Protein AF-A0A8I5KVY1-F1 (afdb_monomer)

Solvent-accessible surface area (backbone atoms only — not comparable to full-atom values): 7370 Å² total; per-residue (Å²): 136,81,80,84,80,53,63,45,46,33,37,39,44,43,35,32,66,76,46,80,79,63,72,80,50,92,68,88,57,75,89,48,48,49,73,56,66,46,78,41,78,40,88,98,36,98,86,45,67,45,79,39,65,44,75,48,76,45,56,79,87,55,63,64,57,58,55,51,42,52,48,45,19,61,78,29,14,92,83,29,79,91,53,67,23,50,70,50,80,53,68,41,82,74,49,75,42,80,50,93,65,97,56,83,88,44,52,34,38,37,30,39,27,48,34,74,82,78,80,128

pLDDT: mean 84.58, std 14.76, range [34.97, 97.81]

Nearest PDB structures (foldseek):
  4dx8-assembly2_H  TM=9.623E-01  e=1.644E-12  Homo sapiens
  3o52-assembly2_D  TM=7.251E-01  e=3.767E+00  Escherichia coli K-12
  3o61-assembly1_B  TM=4.789E-01  e=1.813E+00  Escherichia coli K-12
  8srd-assembly1_A  TM=3.787E-01  e=2.459E+00  Salpingoeca rosetta
  8srb-assembly1_A  TM=4.313E-01  e=4.523E+00  Salpingoeca rosetta

Radius of gyration: 16.59 Å; Cα contacts (8 Å, |Δi|>4): 197; chains: 1; bounding box: 45×36×44 Å

Secondary structure (DSSP, 8-state):
------EEEEEEEEEEES-GGGGG-SS--GGGEEE--EEEEETTEEEEEEEE-EEEEEETTS-HHHHHHHHHHHHHGGGSGGG-----S--EEEEEEEPPSSSTT-EEEEEEEE------

Structure (mmCIF, N/CA/C/O backbone):
data_AF-A0A8I5KVY1-F1
#
_entry.id   AF-A0A8I5KVY1-F1
#
loop_
_atom_site.group_PDB
_atom_site.id
_atom_site.type_symbol
_atom_site.label_atom_id
_atom_site.label_alt_id
_atom_site.label_comp_id
_atom_site.label_asym_id
_atom_site.label_entity_id
_atom_site.label_seq_id
_atom_site.pdbx_PDB_ins_code
_atom_site.Cartn_x
_atom_site.Cartn_y
_atom_site.Cartn_z
_atom_site.occupancy
_atom_site.B_iso_or_equiv
_atom_site.auth_seq_id
_atom_site.auth_comp_id
_atom_site.auth_asym_id
_atom_site.auth_atom_id
_atom_site.pdbx_PDB_model_num
ATOM 1 N N . MET A 1 1 ? -28.275 19.333 2.957 1.00 34.97 1 MET A N 1
ATOM 2 C CA . MET A 1 1 ? -27.411 18.844 4.054 1.00 34.97 1 MET A CA 1
ATOM 3 C C . MET A 1 1 ? -26.988 17.431 3.685 1.00 34.97 1 MET A C 1
ATOM 5 O O . MET A 1 1 ? -27.860 16.587 3.553 1.00 34.97 1 MET A O 1
ATOM 9 N N . GLY A 1 2 ? -25.714 17.215 3.343 1.00 40.91 2 GLY A N 1
ATOM 10 C CA . GLY A 1 2 ? -25.229 15.922 2.842 1.00 40.91 2 GLY A CA 1
ATOM 11 C C . GLY A 1 2 ? -24.978 14.945 3.988 1.00 40.91 2 GLY A C 1
ATOM 12 O O . GLY A 1 2 ? -24.336 15.324 4.964 1.00 40.91 2 GLY A O 1
ATOM 13 N N . ASN A 1 3 ? -25.496 13.720 3.879 1.00 39.62 3 ASN A N 1
ATOM 14 C CA . ASN A 1 3 ? -25.281 12.669 4.873 1.00 39.62 3 ASN A CA 1
ATOM 15 C C . ASN A 1 3 ? -23.778 12.343 4.994 1.00 39.62 3 ASN A C 1
ATOM 17 O O . ASN A 1 3 ? -23.178 11.934 3.999 1.00 39.62 3 ASN A O 1
ATOM 21 N N . PRO A 1 4 ? -23.167 12.456 6.187 1.00 47.91 4 PRO A N 1
ATOM 22 C CA . PRO A 1 4 ? -21.764 12.101 6.419 1.00 47.91 4 PRO A CA 1
ATOM 23 C C . PRO A 1 4 ? -21.510 10.578 6.511 1.00 47.91 4 PRO A C 1
ATOM 25 O O . PRO A 1 4 ? -20.457 10.163 6.984 1.00 47.91 4 PRO A O 1
ATOM 28 N N . GLU A 1 5 ? -22.455 9.731 6.088 1.00 49.69 5 GLU A N 1
ATOM 29 C CA . GLU A 1 5 ? -22.499 8.314 6.489 1.00 49.69 5 GLU A CA 1
ATOM 30 C C . GLU A 1 5 ? -21.691 7.330 5.627 1.00 49.69 5 GLU A C 1
ATOM 32 O O . GLU A 1 5 ? -21.497 6.197 6.050 1.00 49.69 5 GLU A O 1
ATOM 37 N N . ASN A 1 6 ? -21.131 7.737 4.484 1.00 55.81 6 ASN A N 1
ATOM 38 C CA . ASN A 1 6 ? -20.339 6.838 3.627 1.00 55.81 6 ASN A CA 1
ATOM 39 C C . ASN A 1 6 ? -18.851 7.202 3.629 1.00 55.81 6 ASN A C 1
ATOM 41 O O . ASN A 1 6 ? -18.266 7.477 2.579 1.00 55.81 6 ASN A O 1
ATOM 45 N N . ILE A 1 7 ? -18.247 7.259 4.818 1.00 60.50 7 ILE A N 1
ATOM 46 C CA . ILE A 1 7 ? -16.788 7.317 4.947 1.00 60.50 7 ILE A CA 1
ATOM 47 C C . ILE A 1 7 ? -16.280 5.880 5.076 1.00 60.50 7 ILE A C 1
ATOM 49 O O . ILE A 1 7 ? -16.363 5.289 6.151 1.00 60.50 7 ILE A O 1
ATOM 53 N N . GLU A 1 8 ? -15.788 5.313 3.973 1.00 74.50 8 GLU A N 1
ATOM 54 C CA . GLU A 1 8 ? -15.154 3.989 3.974 1.00 74.50 8 GLU A CA 1
ATOM 55 C C . GLU A 1 8 ? -13.676 4.108 4.379 1.00 74.50 8 GLU A C 1
ATOM 57 O O . GLU A 1 8 ? -12.946 4.970 3.871 1.00 74.50 8 GLU A O 1
ATOM 62 N N . ASP A 1 9 ? -13.229 3.224 5.277 1.00 86.88 9 ASP A N 1
ATOM 63 C CA . ASP A 1 9 ? -11.816 3.101 5.633 1.00 86.88 9 ASP A CA 1
ATOM 64 C C . ASP A 1 9 ? -11.059 2.466 4.457 1.00 86.88 9 ASP A C 1
ATOM 66 O O . ASP A 1 9 ? -11.369 1.349 4.025 1.00 86.88 9 ASP A O 1
ATOM 70 N N . ALA A 1 10 ? -10.067 3.182 3.925 1.00 92.00 10 ALA A N 1
ATOM 71 C CA . ALA A 1 10 ? -9.282 2.743 2.782 1.00 92.00 10 ALA A CA 1
ATOM 72 C C . ALA A 1 10 ? -7.817 2.534 3.169 1.00 92.00 10 ALA A C 1
ATOM 74 O O . ALA A 1 10 ? -7.079 3.480 3.453 1.00 92.00 10 ALA A O 1
ATOM 75 N N . TYR A 1 11 ? -7.378 1.280 3.103 1.00 96.00 11 TYR A N 1
ATOM 76 C CA . TYR A 1 11 ? -5.975 0.904 3.212 1.00 96.00 11 TYR A CA 1
ATOM 77 C C . TYR A 1 11 ? -5.328 0.888 1.831 1.00 96.00 11 TYR A C 1
ATOM 79 O O . TYR A 1 11 ? -5.898 0.373 0.868 1.00 96.00 11 TYR A O 1
ATOM 87 N N . VAL A 1 12 ? -4.113 1.423 1.729 1.00 97.31 12 VAL A N 1
ATOM 88 C CA . VAL A 1 12 ? -3.404 1.570 0.456 1.00 97.31 12 VAL A CA 1
ATOM 89 C C . VAL A 1 12 ? -2.059 0.850 0.501 1.00 97.31 12 VAL A C 1
ATOM 91 O O . VAL A 1 12 ? -1.163 1.185 1.277 1.00 97.31 12 VAL A O 1
ATOM 94 N N . ALA A 1 13 ? -1.906 -0.135 -0.382 1.00 97.81 13 ALA A N 1
ATOM 95 C CA . ALA A 1 13 ? -0.667 -0.852 -0.640 1.00 97.81 13 ALA A CA 1
ATOM 96 C C . ALA A 1 13 ? 0.030 -0.273 -1.880 1.00 97.81 13 ALA A C 1
ATOM 98 O O . ALA A 1 13 ? -0.334 -0.575 -3.020 1.00 97.81 13 ALA A O 1
ATOM 99 N N . VAL A 1 14 ? 1.061 0.547 -1.664 1.00 96.62 14 VAL A N 1
ATOM 100 C CA . VAL A 1 14 ? 1.933 1.032 -2.745 1.00 96.62 14 VAL A CA 1
ATOM 101 C C . VAL A 1 14 ? 2.998 -0.026 -3.017 1.00 96.62 14 VAL A C 1
ATOM 103 O O . VAL A 1 14 ? 3.847 -0.275 -2.160 1.00 96.62 14 VAL A O 1
ATOM 106 N N . ILE A 1 15 ? 2.942 -0.661 -4.191 1.00 95.44 15 ILE A N 1
ATOM 1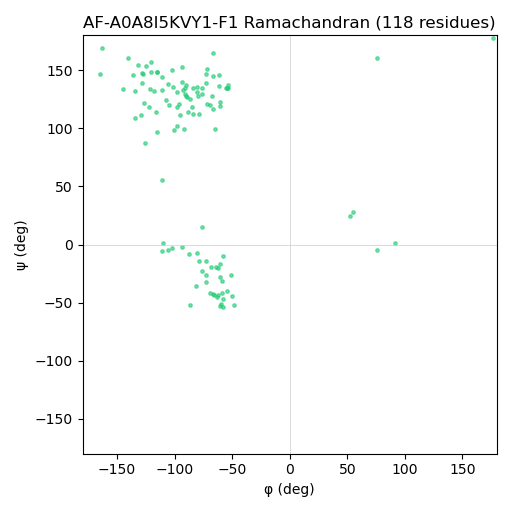07 C CA . ILE A 1 15 ? 3.792 -1.810 -4.542 1.00 95.44 15 ILE A CA 1
ATOM 108 C C . ILE A 1 15 ? 4.612 -1.492 -5.789 1.00 95.44 15 ILE A C 1
ATOM 110 O O . ILE A 1 15 ? 4.069 -1.025 -6.794 1.00 95.44 15 ILE A O 1
ATOM 114 N N . ARG A 1 16 ? 5.912 -1.802 -5.754 1.00 91.88 16 ARG A N 1
ATOM 115 C CA . ARG A 1 16 ? 6.798 -1.717 -6.925 1.00 91.88 16 ARG A CA 1
ATOM 116 C C . ARG A 1 16 ? 7.574 -3.017 -7.150 1.00 91.88 16 ARG A C 1
ATOM 118 O O . ARG A 1 16 ? 7.918 -3.690 -6.177 1.00 91.88 16 ARG A O 1
ATOM 125 N N . PRO A 1 17 ? 7.888 -3.383 -8.402 1.00 91.38 17 PRO A N 1
ATOM 126 C CA . PRO A 1 17 ? 8.880 -4.414 -8.674 1.00 91.38 17 PRO A CA 1
ATOM 127 C C . PRO A 1 17 ? 10.290 -3.884 -8.380 1.00 91.38 17 PRO A C 1
ATOM 129 O O . PRO A 1 17 ? 10.584 -2.717 -8.636 1.00 91.38 17 PRO A O 1
ATOM 132 N N . LYS A 1 18 ? 11.185 -4.755 -7.908 1.00 88.12 18 LYS A N 1
ATOM 133 C CA . LYS A 1 18 ? 12.619 -4.450 -7.762 1.00 88.12 18 LYS A CA 1
ATOM 134 C C . LYS A 1 18 ? 13.341 -4.394 -9.105 1.00 88.12 18 LYS A C 1
ATOM 136 O O . LYS A 1 18 ? 14.301 -3.653 -9.259 1.00 88.12 18 LYS A O 1
ATOM 141 N N . ASN A 1 19 ? 12.893 -5.202 -10.067 1.00 80.12 19 ASN A N 1
ATOM 142 C CA . ASN A 1 19 ? 13.454 -5.269 -11.413 1.00 80.12 19 ASN A CA 1
ATOM 143 C C . ASN A 1 19 ? 12.332 -5.534 -12.429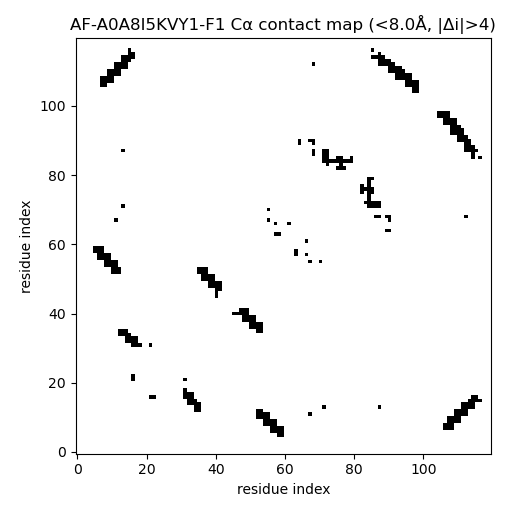 1.00 80.12 19 ASN A C 1
ATOM 145 O O . ASN A 1 19 ? 11.502 -6.424 -12.223 1.00 80.12 19 ASN A O 1
ATOM 149 N N . THR A 1 20 ? 12.325 -4.787 -13.534 1.00 72.31 20 THR A N 1
ATOM 150 C CA . THR A 1 20 ? 11.367 -4.926 -14.641 1.00 72.31 20 THR A CA 1
ATOM 151 C C . THR A 1 20 ? 11.382 -6.319 -15.273 1.00 72.31 20 THR A C 1
ATOM 153 O O . THR A 1 20 ? 10.323 -6.809 -15.655 1.00 72.31 20 THR A O 1
A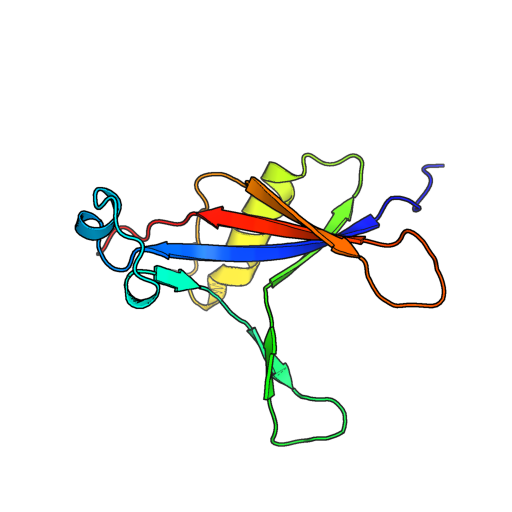TOM 156 N N . ALA A 1 21 ? 12.530 -7.003 -15.298 1.00 65.38 21 ALA A N 1
ATOM 157 C CA . ALA A 1 21 ? 12.668 -8.354 -15.847 1.00 65.38 21 ALA A CA 1
ATOM 158 C C . ALA A 1 21 ? 11.795 -9.396 -15.123 1.00 65.38 21 ALA A C 1
ATOM 160 O O . ALA A 1 21 ? 11.356 -10.372 -15.726 1.00 65.38 21 ALA A O 1
ATOM 161 N N . SER A 1 22 ? 11.495 -9.177 -13.837 1.00 69.38 22 SER A N 1
ATOM 162 C CA . SER A 1 22 ? 10.679 -10.106 -13.042 1.00 69.38 22 SER A CA 1
ATOM 163 C C . SER A 1 22 ? 9.188 -10.099 -13.405 1.00 69.38 22 SER A C 1
ATOM 165 O O . SER A 1 22 ? 8.476 -11.025 -13.029 1.00 69.38 22 SER A O 1
ATOM 167 N N . LEU A 1 23 ? 8.718 -9.094 -14.154 1.00 77.56 23 LEU A N 1
ATOM 168 C CA . LEU A 1 23 ? 7.296 -8.910 -14.466 1.00 77.56 23 LEU A CA 1
ATOM 169 C C . LEU A 1 23 ? 6.762 -9.866 -15.541 1.00 77.56 23 LEU A C 1
ATOM 171 O O . LEU A 1 23 ? 5.560 -10.101 -15.583 1.00 77.56 23 LEU A O 1
ATOM 175 N N . ASN A 1 24 ? 7.635 -10.413 -16.393 1.00 83.31 24 ASN A N 1
ATOM 176 C CA . ASN A 1 24 ? 7.238 -11.287 -17.507 1.00 83.31 24 ASN A CA 1
ATOM 177 C C . ASN A 1 24 ? 7.276 -12.783 -17.145 1.00 83.31 24 ASN A C 1
ATOM 179 O O . ASN A 1 24 ? 6.942 -13.635 -17.968 1.00 83.31 24 ASN A O 1
ATOM 183 N N . SER A 1 25 ? 7.701 -13.113 -15.923 1.00 84.19 25 SER A N 1
ATOM 184 C CA . SER A 1 25 ? 7.694 -14.480 -15.403 1.00 84.19 25 SER A CA 1
ATOM 185 C C . SER A 1 25 ? 6.268 -14.926 -15.085 1.00 84.19 25 SER A C 1
ATOM 187 O O . SER A 1 25 ? 5.501 -14.179 -14.482 1.00 84.19 25 SER A O 1
ATOM 189 N N . ARG A 1 26 ? 5.930 -16.178 -15.419 1.00 88.75 26 ARG A N 1
ATOM 190 C CA . ARG A 1 26 ? 4.681 -16.808 -14.953 1.00 88.75 26 ARG A CA 1
ATOM 191 C C . ARG A 1 26 ? 4.735 -17.180 -13.469 1.00 88.75 26 ARG A C 1
ATOM 193 O O . ARG A 1 26 ? 3.698 -17.243 -12.820 1.00 88.75 26 ARG A O 1
ATOM 200 N N . GLU A 1 27 ? 5.929 -17.418 -12.928 1.00 92.19 27 GLU A N 1
ATOM 201 C CA . GLU A 1 27 ? 6.117 -17.680 -11.501 1.00 92.19 27 GLU A CA 1
ATOM 202 C C . GLU A 1 27 ? 6.105 -16.384 -10.693 1.00 92.19 27 GLU A C 1
ATOM 204 O O . GLU A 1 27 ? 6.909 -15.478 -10.942 1.00 92.19 27 GLU A O 1
ATOM 209 N N . TYR A 1 28 ? 5.263 -16.346 -9.661 1.00 91.12 28 TYR A N 1
ATOM 210 C CA . TYR A 1 28 ? 5.288 -15.299 -8.649 1.00 91.12 28 TYR A CA 1
ATOM 211 C C . TYR A 1 28 ? 6.452 -15.501 -7.672 1.00 91.12 28 TYR A C 1
ATOM 213 O O . TYR A 1 28 ? 6.672 -16.590 -7.144 1.00 91.12 28 TYR A O 1
ATOM 221 N N . ARG A 1 29 ? 7.176 -14.417 -7.376 1.00 91.69 29 ARG A N 1
ATOM 222 C CA . ARG A 1 29 ? 8.243 -14.397 -6.368 1.00 91.69 29 ARG A CA 1
ATOM 223 C C . ARG A 1 29 ? 8.093 -13.163 -5.490 1.00 91.69 29 ARG A C 1
ATOM 225 O O . ARG A 1 29 ? 8.401 -12.059 -5.929 1.00 91.69 29 ARG A O 1
ATOM 232 N N . ALA A 1 30 ? 7.694 -13.347 -4.231 1.00 93.44 30 ALA A N 1
ATOM 233 C CA . ALA A 1 30 ? 7.481 -12.243 -3.287 1.00 93.44 30 ALA A CA 1
ATOM 234 C C . ALA A 1 30 ? 8.708 -11.324 -3.152 1.00 93.44 30 ALA A C 1
ATOM 236 O O . ALA A 1 30 ? 8.582 -10.103 -3.168 1.00 93.44 30 ALA A O 1
ATOM 237 N N . LYS A 1 31 ? 9.916 -11.907 -3.128 1.00 92.25 31 LYS A N 1
ATOM 238 C CA . LYS A 1 31 ? 11.186 -11.166 -3.027 1.00 92.25 31 LYS A CA 1
ATOM 239 C C . LYS A 1 31 ? 11.451 -10.182 -4.174 1.00 92.25 31 LYS A C 1
ATOM 241 O O . LYS A 1 31 ? 12.328 -9.331 -4.020 1.00 92.25 31 LYS A O 1
ATOM 246 N N . SER A 1 32 ? 10.738 -10.313 -5.295 1.00 91.88 32 SER A N 1
ATOM 247 C CA . SER A 1 32 ? 10.840 -9.438 -6.467 1.00 91.88 32 SER A CA 1
ATOM 248 C C . SER A 1 32 ? 10.062 -8.132 -6.315 1.00 91.88 32 SER A C 1
ATOM 250 O O . SER A 1 32 ? 10.195 -7.260 -7.169 1.00 91.88 32 SER A O 1
ATOM 252 N N . TYR A 1 33 ? 9.271 -7.981 -5.252 1.00 93.25 33 TYR A N 1
ATOM 253 C CA . TYR A 1 33 ? 8.440 -6.808 -5.010 1.00 93.25 33 TYR A CA 1
ATOM 254 C C . TYR A 1 33 ? 8.807 -6.132 -3.692 1.00 93.25 33 TYR A C 1
ATOM 256 O O . TYR A 1 33 ? 9.378 -6.740 -2.785 1.00 93.25 33 TYR A O 1
ATOM 264 N N . GLU A 1 34 ? 8.469 -4.853 -3.603 1.00 93.75 34 GLU A N 1
ATOM 265 C CA . GLU A 1 34 ? 8.558 -4.043 -2.395 1.00 93.75 34 GLU A CA 1
ATOM 266 C C . GLU A 1 34 ? 7.216 -3.368 -2.141 1.00 93.75 34 GLU A C 1
ATO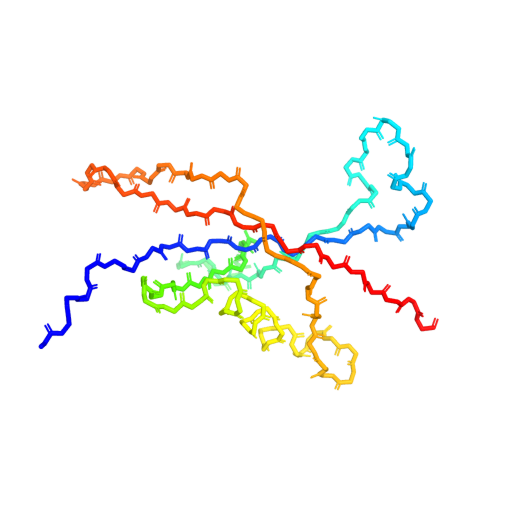M 268 O O . GLU A 1 34 ? 6.511 -3.011 -3.087 1.00 93.75 34 GLU A O 1
ATOM 273 N N . ILE A 1 35 ? 6.887 -3.185 -0.863 1.00 96.12 35 ILE A N 1
ATOM 274 C CA . ILE A 1 35 ? 5.671 -2.523 -0.395 1.00 96.12 35 ILE A CA 1
ATOM 275 C C . ILE A 1 35 ? 6.037 -1.433 0.614 1.00 96.12 35 ILE A C 1
ATOM 277 O O . ILE A 1 35 ? 6.917 -1.634 1.454 1.00 96.12 35 ILE A O 1
ATOM 281 N N . LEU A 1 36 ? 5.375 -0.280 0.523 1.00 95.19 36 LEU A N 1
ATOM 282 C CA . LEU A 1 36 ? 5.557 0.815 1.473 1.00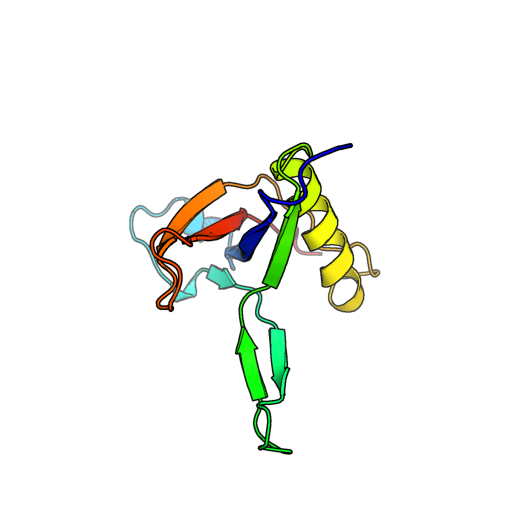 95.19 36 LEU A CA 1
ATOM 283 C C . LEU A 1 36 ? 4.750 0.576 2.760 1.00 95.19 36 LEU A C 1
ATOM 285 O O . LEU A 1 36 ? 3.580 0.205 2.697 1.00 95.19 36 LEU A O 1
ATOM 289 N N . LEU A 1 37 ? 5.374 0.823 3.915 1.00 95.69 37 LEU A N 1
ATOM 290 C CA . LEU A 1 37 ? 4.766 0.714 5.245 1.00 95.69 37 LEU A CA 1
ATOM 291 C C . LEU A 1 37 ? 5.167 1.917 6.109 1.00 95.69 37 LEU A C 1
ATOM 293 O O . LEU A 1 37 ? 6.303 2.387 6.021 1.00 95.69 37 LEU A O 1
ATOM 297 N N . HIS A 1 38 ? 4.268 2.367 6.984 1.00 91.06 38 HIS A N 1
ATOM 298 C CA . HIS A 1 38 ? 4.571 3.336 8.036 1.00 91.06 38 HIS A CA 1
ATOM 299 C C . HIS A 1 38 ? 4.925 2.641 9.345 1.00 91.06 38 HIS A C 1
ATOM 301 O O . HIS A 1 38 ? 4.274 1.679 9.745 1.00 91.06 38 HIS A O 1
ATOM 307 N N . GLU A 1 39 ? 5.929 3.167 10.044 1.00 91.25 39 GLU A N 1
ATOM 308 C CA . GLU A 1 39 ? 6.220 2.780 11.420 1.00 91.25 39 GLU A CA 1
ATOM 309 C C . GLU A 1 39 ? 5.556 3.751 12.393 1.00 91.25 39 GLU A C 1
ATOM 311 O O . GLU A 1 39 ? 5.966 4.905 12.518 1.00 91.25 39 GLU A O 1
ATOM 316 N N . VAL A 1 40 ? 4.548 3.268 13.115 1.00 89.75 40 VAL A N 1
ATOM 317 C CA . VAL A 1 40 ? 3.810 4.056 14.111 1.00 89.75 40 VAL A CA 1
ATOM 318 C C . VAL A 1 40 ? 4.117 3.548 15.524 1.00 89.75 40 VAL A C 1
ATOM 320 O O . VAL A 1 40 ? 4.330 2.344 15.706 1.00 89.75 40 VAL A O 1
ATOM 323 N N . PRO A 1 41 ? 4.198 4.430 16.538 1.00 91.06 41 PRO A N 1
ATOM 324 C CA . PRO A 1 41 ? 4.389 4.002 17.921 1.00 91.06 41 PRO A CA 1
ATOM 325 C C . PRO A 1 41 ? 3.221 3.120 18.383 1.00 91.06 41 PRO A C 1
ATOM 327 O O . PRO A 1 41 ? 2.077 3.316 17.973 1.00 91.06 41 PRO A O 1
ATOM 330 N N . ILE A 1 42 ? 3.513 2.138 19.236 1.00 90.88 42 ILE A N 1
ATOM 331 C CA . ILE A 1 42 ? 2.481 1.333 19.892 1.00 90.88 42 ILE A CA 1
ATOM 332 C C . ILE A 1 42 ? 2.056 2.062 21.165 1.00 90.88 42 ILE A C 1
ATOM 334 O O . ILE A 1 42 ? 2.892 2.384 22.013 1.00 90.88 42 ILE A O 1
ATOM 338 N N . GLU A 1 43 ? 0.758 2.323 21.293 1.00 87.44 43 GLU A N 1
ATOM 339 C CA . GLU A 1 43 ? 0.188 2.979 22.467 1.00 87.44 43 GLU A CA 1
ATOM 340 C C . GLU A 1 43 ? 0.563 2.221 23.751 1.00 87.44 43 GLU A C 1
ATOM 342 O O . GLU A 1 43 ? 0.576 0.990 23.796 1.00 87.44 43 GLU A O 1
ATOM 347 N N . GLY A 1 44 ? 0.986 2.961 24.777 1.00 87.81 44 GLY A N 1
ATOM 348 C CA . GLY A 1 44 ? 1.492 2.388 26.028 1.00 87.81 44 GLY A CA 1
ATOM 349 C C . GLY A 1 44 ? 2.911 1.795 25.970 1.00 87.81 44 GLY A C 1
ATOM 350 O O . GLY A 1 44 ? 3.445 1.429 27.014 1.00 87.81 44 GLY A O 1
ATOM 351 N N . GLN A 1 45 ? 3.579 1.730 24.808 1.00 87.94 45 GLN A N 1
ATOM 352 C CA . GLN A 1 45 ? 4.925 1.147 24.676 1.00 87.94 45 GLN A CA 1
ATOM 353 C C . GLN A 1 45 ? 5.922 2.113 24.016 1.00 87.94 45 GLN A C 1
ATOM 355 O O . GLN A 1 45 ? 6.185 2.046 22.817 1.00 87.94 45 GLN A O 1
ATOM 360 N N . LYS A 1 46 ? 6.573 2.961 24.830 1.00 78.69 46 LYS A N 1
ATOM 361 C CA . LYS A 1 46 ? 7.466 4.062 24.389 1.00 78.69 46 LYS A CA 1
ATOM 362 C C . LYS A 1 46 ? 8.577 3.685 23.390 1.00 78.69 46 LYS A C 1
ATOM 364 O O . LYS A 1 46 ? 9.041 4.556 22.664 1.00 78.69 46 LYS A O 1
ATOM 369 N N . LYS A 1 47 ? 9.037 2.428 23.363 1.00 88.06 47 LYS A N 1
ATOM 370 C CA . LYS A 1 47 ? 10.128 1.965 22.479 1.00 88.06 47 LYS A CA 1
ATOM 371 C C . LYS A 1 47 ? 9.683 1.016 21.364 1.00 88.06 47 LYS A C 1
ATOM 373 O O . LYS A 1 47 ? 10.516 0.646 20.542 1.00 88.06 47 LYS A O 1
ATOM 378 N N . LYS A 1 48 ? 8.415 0.593 21.325 1.00 91.94 48 LYS A N 1
ATOM 379 C CA . LYS A 1 48 ? 7.946 -0.346 20.298 1.00 91.94 48 LYS A CA 1
ATOM 380 C C . LYS A 1 48 ? 7.184 0.385 19.202 1.00 91.94 48 LYS A C 1
ATOM 382 O O . LYS A 1 48 ? 6.343 1.242 19.465 1.00 91.94 48 LYS A O 1
ATOM 387 N N . ARG A 1 49 ? 7.491 0.016 17.962 1.00 93.38 49 ARG A N 1
ATOM 388 C CA . ARG A 1 49 ? 6.839 0.500 16.744 1.00 93.38 49 ARG A CA 1
ATOM 389 C C . ARG A 1 49 ? 6.139 -0.676 16.073 1.00 93.38 49 ARG A C 1
ATOM 391 O O . ARG A 1 49 ? 6.628 -1.803 16.153 1.00 93.38 49 ARG A O 1
ATOM 398 N N . LYS A 1 50 ? 5.026 -0.416 15.394 1.00 94.12 50 LYS A N 1
ATOM 399 C CA . LYS A 1 50 ? 4.366 -1.375 14.501 1.00 94.12 50 LYS A CA 1
ATOM 400 C C . LYS A 1 50 ? 4.404 -0.856 13.069 1.00 94.12 50 LYS A C 1
ATOM 402 O O . LYS A 1 50 ? 4.361 0.353 12.852 1.00 94.12 50 LYS A O 1
ATOM 407 N N . LYS A 1 51 ? 4.471 -1.779 12.111 1.00 95.12 51 LYS A N 1
ATOM 408 C CA . LYS A 1 51 ? 4.376 -1.471 10.683 1.00 95.12 51 LYS A CA 1
ATOM 409 C C . LYS A 1 51 ? 2.922 -1.554 10.240 1.00 95.12 51 LYS A C 1
ATOM 411 O O . LYS A 1 51 ? 2.264 -2.551 10.524 1.00 95.12 51 LYS A O 1
ATOM 416 N N . VAL A 1 52 ? 2.440 -0.524 9.559 1.00 94.88 52 VAL A N 1
ATOM 417 C CA . VAL A 1 52 ? 1.066 -0.431 9.051 1.00 94.88 52 VAL A CA 1
ATOM 418 C C . VAL A 1 52 ? 1.066 0.004 7.587 1.00 94.88 52 VAL A C 1
ATOM 420 O O . VAL A 1 52 ? 2.018 0.637 7.125 1.00 94.88 52 VAL A O 1
ATOM 423 N N . LEU A 1 53 ? 0.014 -0.360 6.853 1.00 96.75 53 LEU A N 1
ATOM 424 C CA . LEU A 1 53 ? -0.248 0.191 5.522 1.00 96.75 53 LEU A CA 1
ATOM 425 C C . LEU A 1 53 ? -0.580 1.684 5.622 1.00 96.75 53 LEU A C 1
ATOM 427 O O . LEU A 1 53 ? -0.876 2.191 6.704 1.00 96.75 53 LEU A O 1
ATOM 431 N N . LEU A 1 54 ? -0.540 2.377 4.484 1.00 95.31 54 LEU A N 1
ATOM 432 C CA . LEU A 1 54 ? -1.095 3.723 4.414 1.00 95.31 54 LEU A CA 1
ATOM 433 C C . LEU A 1 54 ? -2.617 3.642 4.587 1.00 95.31 54 LEU A C 1
ATOM 435 O O . LEU A 1 54 ? -3.240 2.693 4.107 1.00 95.31 54 LEU A O 1
ATOM 439 N N . GLU A 1 55 ? -3.203 4.634 5.244 1.00 93.56 55 GLU A N 1
ATOM 440 C CA . GLU A 1 55 ? -4.629 4.668 5.564 1.00 93.56 55 GLU A CA 1
ATOM 441 C C . GLU A 1 55 ? -5.192 6.052 5.238 1.00 93.56 55 GLU A C 1
ATOM 443 O O . GLU A 1 55 ? -4.615 7.075 5.614 1.00 93.56 55 GLU A O 1
ATOM 448 N N . THR A 1 56 ? -6.320 6.082 4.532 1.00 91.44 56 THR A N 1
ATOM 449 C CA . THR A 1 56 ? -7.056 7.307 4.219 1.00 91.44 56 THR A CA 1
ATOM 450 C C . THR A 1 56 ? -8.562 7.078 4.322 1.00 91.44 56 THR A C 1
ATOM 452 O O . THR A 1 56 ? -9.045 5.947 4.280 1.00 91.44 56 THR A O 1
ATOM 455 N N . LYS A 1 57 ? -9.311 8.171 4.459 1.00 87.62 57 LYS A N 1
ATOM 456 C CA . LYS A 1 57 ? -10.773 8.175 4.510 1.00 87.62 57 LYS A CA 1
ATOM 457 C C . LYS A 1 57 ? -11.310 8.679 3.182 1.00 87.62 57 LYS A C 1
ATOM 459 O O . LYS A 1 57 ? -11.022 9.810 2.792 1.00 87.62 57 LYS A O 1
ATOM 464 N N . LEU A 1 58 ? -12.089 7.851 2.496 1.00 79.12 58 LEU A N 1
ATOM 465 C CA . LEU A 1 58 ? -12.706 8.231 1.229 1.00 79.12 58 LEU A CA 1
ATOM 466 C C . LEU A 1 58 ? -14.084 8.829 1.486 1.00 79.12 58 LEU A C 1
ATOM 468 O O . LEU A 1 58 ? -14.865 8.286 2.261 1.00 79.12 58 LEU A O 1
ATOM 472 N N . GLN A 1 59 ? -14.385 9.947 0.832 1.00 75.44 59 GLN A N 1
ATOM 473 C CA . GLN A 1 59 ? -15.732 10.506 0.822 1.00 75.44 59 GLN A CA 1
ATOM 474 C C . GLN A 1 59 ? -16.487 9.913 -0.370 1.00 75.44 59 GLN A C 1
ATOM 476 O O . GLN A 1 59 ? -16.002 9.991 -1.494 1.00 75.44 59 GLN A O 1
ATOM 481 N N . GLY A 1 60 ? -17.679 9.353 -0.148 1.00 60.91 60 GLY A N 1
ATOM 482 C CA . GLY A 1 60 ? -18.442 8.631 -1.180 1.00 60.91 60 GLY A CA 1
ATOM 483 C C . GLY A 1 60 ? -18.804 9.408 -2.459 1.00 60.91 60 GLY A C 1
ATOM 484 O O . GLY A 1 60 ? -19.241 8.786 -3.421 1.00 60.91 60 GLY A O 1
ATOM 485 N N . ASN A 1 61 ? -18.603 10.731 -2.500 1.00 61.44 61 ASN A N 1
ATOM 486 C CA . ASN A 1 61 ? -18.888 11.575 -3.669 1.00 61.44 61 ASN A CA 1
ATOM 487 C C . ASN A 1 61 ? -17.633 12.033 -4.437 1.00 61.44 61 ASN A C 1
ATOM 489 O O . ASN A 1 61 ? -17.777 12.702 -5.459 1.00 61.44 61 ASN A O 1
ATOM 493 N N . SER A 1 62 ? -16.418 11.737 -3.959 1.00 65.81 62 SER A N 1
ATOM 494 C CA . SER A 1 62 ? -15.182 12.092 -4.667 1.00 65.81 62 SER A CA 1
ATOM 495 C C . SER A 1 62 ? -14.698 10.947 -5.556 1.00 65.81 62 SER A C 1
ATOM 497 O O . SER A 1 62 ? -14.969 9.772 -5.304 1.00 65.81 62 SER A O 1
ATOM 499 N N . GLU A 1 63 ? -13.969 11.282 -6.622 1.00 86.81 63 GLU A N 1
ATOM 500 C CA . GLU A 1 63 ? -13.346 10.282 -7.485 1.00 86.81 63 GLU A CA 1
ATOM 501 C C . GLU A 1 63 ? -12.276 9.512 -6.690 1.00 86.81 63 GLU A C 1
ATOM 503 O O . GLU A 1 63 ? -11.157 9.987 -6.489 1.00 86.81 63 GLU A O 1
ATOM 508 N N . ILE A 1 64 ? -12.642 8.317 -6.211 1.00 88.25 64 ILE A N 1
ATOM 509 C CA . ILE A 1 64 ? -11.833 7.462 -5.324 1.00 88.25 64 ILE A CA 1
ATOM 510 C C . ILE A 1 64 ? -10.411 7.275 -5.862 1.00 88.25 64 ILE A C 1
ATOM 512 O O . ILE A 1 64 ? -9.435 7.366 -5.115 1.00 88.25 64 ILE A O 1
ATOM 516 N N . THR A 1 65 ? -10.290 7.024 -7.167 1.00 91.56 65 THR A N 1
ATOM 517 C CA . THR A 1 65 ? -9.002 6.824 -7.832 1.00 91.56 65 THR A CA 1
ATOM 518 C C . THR A 1 65 ? -8.108 8.048 -7.692 1.00 91.56 65 THR A C 1
ATOM 520 O O . THR A 1 65 ? -6.969 7.908 -7.250 1.00 91.56 65 THR A O 1
ATOM 523 N N . GLN A 1 66 ? -8.616 9.236 -8.023 1.00 91.38 66 GLN A N 1
ATOM 524 C CA . GLN A 1 66 ? -7.834 10.466 -7.961 1.00 91.38 66 GLN A CA 1
ATOM 525 C C . GLN A 1 66 ? -7.472 10.814 -6.512 1.00 91.38 66 GLN A C 1
ATOM 527 O O . GLN A 1 66 ? -6.308 11.075 -6.220 1.00 91.38 66 GLN A O 1
ATOM 532 N N . GLY A 1 67 ? -8.422 10.675 -5.579 1.00 92.56 67 GLY A N 1
ATOM 533 C CA . GLY A 1 67 ? -8.177 10.913 -4.155 1.00 92.56 67 GLY A CA 1
ATOM 534 C C . GLY A 1 67 ? -7.073 10.025 -3.567 1.00 92.56 67 GLY A C 1
ATOM 535 O O . GLY A 1 67 ? -6.222 10.510 -2.822 1.00 92.56 67 GLY A O 1
ATOM 536 N N . ILE A 1 68 ? -7.032 8.738 -3.931 1.00 94.81 68 ILE A N 1
ATOM 537 C CA . ILE A 1 68 ? -5.960 7.829 -3.495 1.00 94.81 68 ILE A CA 1
ATOM 538 C C . ILE A 1 68 ? -4.622 8.196 -4.146 1.00 94.81 68 ILE A C 1
ATOM 540 O O . ILE A 1 68 ? -3.596 8.161 -3.466 1.00 94.81 68 ILE A O 1
ATOM 544 N N . LEU A 1 69 ? -4.599 8.538 -5.438 1.00 94.31 69 LEU A N 1
ATOM 545 C CA . LEU A 1 69 ? -3.359 8.925 -6.122 1.00 94.31 69 LEU A CA 1
ATOM 546 C C . LEU A 1 69 ? -2.756 10.200 -5.521 1.00 94.31 69 LEU A C 1
ATOM 548 O O . LEU A 1 69 ? -1.556 10.216 -5.241 1.00 94.31 69 LEU A O 1
ATOM 552 N N . ASP A 1 70 ? -3.576 11.217 -5.262 1.00 94.06 70 ASP A N 1
ATOM 553 C CA . ASP A 1 70 ? -3.137 12.477 -4.655 1.00 94.06 70 ASP A CA 1
ATOM 554 C C . ASP A 1 70 ? -2.650 12.268 -3.221 1.00 94.06 70 ASP A C 1
ATOM 556 O O . ASP A 1 70 ? -1.576 12.749 -2.852 1.00 94.06 70 ASP A O 1
ATOM 560 N N . TYR A 1 71 ? -3.379 11.471 -2.434 1.00 95.00 71 TYR A N 1
ATOM 561 C CA . TYR A 1 71 ? -2.955 11.083 -1.091 1.00 95.00 71 TYR A CA 1
ATOM 562 C C . TYR A 1 71 ? -1.593 10.374 -1.102 1.00 95.00 71 TYR A C 1
ATOM 564 O O . TYR A 1 71 ? -0.711 10.725 -0.316 1.00 95.00 71 TYR A O 1
ATOM 572 N N . VAL A 1 72 ? -1.391 9.405 -2.005 1.00 95.19 72 VAL A N 1
ATOM 573 C CA . VAL A 1 72 ? -0.112 8.690 -2.129 1.00 95.19 72 VAL A CA 1
ATOM 574 C C . VAL A 1 72 ? 1.010 9.648 -2.510 1.00 95.19 72 VAL A C 1
ATOM 576 O O . VAL A 1 72 ? 2.082 9.568 -1.912 1.00 95.19 72 VAL A O 1
ATOM 579 N N . VAL A 1 73 ? 0.791 10.563 -3.458 1.00 95.00 73 VAL A N 1
ATOM 580 C CA . VAL A 1 73 ? 1.794 11.572 -3.825 1.00 95.00 73 VAL A CA 1
ATOM 581 C C . VAL A 1 73 ? 2.162 12.406 -2.602 1.00 95.00 73 VAL A C 1
ATOM 583 O O . VAL A 1 73 ? 3.340 12.458 -2.256 1.00 95.00 73 VAL A O 1
ATOM 586 N N . GLU A 1 74 ? 1.177 12.987 -1.915 1.00 95.25 74 GLU A N 1
ATOM 587 C CA . GLU A 1 74 ? 1.391 13.879 -0.773 1.00 95.25 74 GLU A CA 1
ATOM 588 C C . GLU A 1 74 ? 2.123 13.183 0.379 1.00 95.25 74 GLU A C 1
ATOM 590 O O . GLU A 1 74 ? 3.181 13.638 0.817 1.00 95.25 74 GLU A O 1
ATOM 595 N N . THR A 1 75 ? 1.621 12.027 0.824 1.00 93.62 75 THR A N 1
ATOM 596 C CA . THR A 1 75 ? 2.166 11.319 1.994 1.00 93.62 75 THR A CA 1
ATOM 597 C C . THR A 1 75 ? 3.564 10.750 1.756 1.00 93.62 75 THR A C 1
ATOM 599 O O . THR A 1 75 ? 4.279 10.434 2.708 1.00 93.62 75 THR A O 1
ATOM 602 N N . THR A 1 76 ? 3.968 10.596 0.493 1.00 93.31 76 THR A N 1
ATOM 603 C CA . THR A 1 76 ? 5.285 10.061 0.130 1.00 93.31 76 THR A CA 1
ATOM 604 C C . THR A 1 76 ? 6.278 11.130 -0.307 1.00 93.31 76 THR A C 1
ATOM 606 O O . THR A 1 76 ? 7.445 10.789 -0.510 1.00 93.31 76 THR A O 1
ATOM 609 N N . LYS A 1 77 ? 5.886 12.414 -0.384 1.00 93.69 77 LYS A N 1
ATOM 610 C CA . LYS A 1 77 ? 6.822 13.516 -0.670 1.00 93.69 77 LYS A CA 1
ATOM 611 C C . LYS A 1 77 ? 8.083 13.442 0.198 1.00 93.69 77 LYS A C 1
ATOM 613 O O . LYS A 1 77 ? 9.155 13.365 -0.400 1.00 93.69 77 LYS A O 1
ATOM 618 N N . PRO A 1 78 ? 8.012 13.324 1.542 1.00 91.00 78 PRO A N 1
ATOM 619 C CA . PRO A 1 78 ? 9.203 13.399 2.398 1.00 91.00 78 PRO A CA 1
ATOM 620 C C . PRO A 1 78 ? 10.225 12.273 2.190 1.00 91.00 78 PRO A C 1
ATOM 622 O O . PRO A 1 78 ? 11.370 12.398 2.609 1.00 91.00 78 PRO A O 1
ATOM 625 N N . ILE A 1 79 ? 9.809 11.156 1.584 1.00 86.94 79 ILE A N 1
ATOM 626 C CA . ILE A 1 79 ? 10.647 9.965 1.368 1.00 86.94 79 ILE A CA 1
ATOM 627 C C . ILE A 1 79 ? 11.006 9.754 -0.108 1.00 86.94 79 ILE A C 1
ATOM 629 O O . ILE A 1 79 ? 11.640 8.760 -0.463 1.00 86.94 79 ILE A O 1
ATOM 633 N N . SER A 1 80 ? 10.562 10.656 -0.982 1.00 87.06 80 SER A N 1
ATOM 634 C CA . SER A 1 80 ? 10.748 10.561 -2.427 1.00 87.06 80 SER A CA 1
ATOM 635 C C . SER A 1 80 ? 11.869 11.491 -2.909 1.00 87.06 80 SER A C 1
ATOM 637 O O . SER A 1 80 ? 12.075 12.558 -2.324 1.00 87.06 80 SER A O 1
ATOM 639 N N . PRO A 1 81 ? 12.583 11.140 -3.995 1.00 86.38 81 PRO A N 1
ATOM 640 C CA . PRO A 1 81 ? 13.576 12.027 -4.591 1.00 86.38 81 PRO A CA 1
ATOM 641 C C . PRO A 1 81 ? 12.988 13.405 -4.916 1.00 86.38 81 PRO A C 1
ATOM 643 O O . PRO A 1 81 ? 11.890 13.507 -5.466 1.00 86.38 81 PRO A O 1
ATOM 646 N N . ALA A 1 82 ? 13.725 14.462 -4.565 1.00 89.69 82 ALA A N 1
ATOM 647 C CA . ALA A 1 82 ? 13.328 15.857 -4.776 1.00 89.69 82 ALA A CA 1
ATOM 648 C C . ALA A 1 82 ? 11.929 16.219 -4.229 1.00 89.69 82 ALA A C 1
ATOM 650 O O . ALA A 1 82 ? 11.298 17.154 -4.717 1.00 89.69 82 ALA A O 1
ATOM 651 N N . ASN A 1 83 ? 11.437 15.482 -3.226 1.00 89.94 83 ASN A N 1
ATOM 652 C CA . ASN A 1 83 ? 10.124 15.677 -2.611 1.00 89.94 83 ASN A CA 1
ATOM 653 C C . ASN A 1 83 ? 8.941 15.646 -3.599 1.00 89.94 83 ASN A C 1
ATOM 655 O O . ASN A 1 83 ? 7.912 16.279 -3.362 1.00 89.94 83 ASN A O 1
ATOM 659 N N . GLN A 1 84 ? 9.070 14.928 -4.719 1.00 90.56 84 GLN A N 1
ATOM 660 C CA . GLN A 1 84 ? 8.057 14.922 -5.784 1.00 90.56 84 GLN A CA 1
ATOM 661 C C . GLN A 1 84 ? 6.839 14.033 -5.496 1.00 90.56 84 GLN A C 1
ATOM 663 O O . GLN A 1 84 ? 5.825 14.135 -6.190 1.00 90.56 84 GLN A O 1
ATOM 668 N N . GLY A 1 85 ? 6.937 13.161 -4.496 1.00 92.81 85 GLY A N 1
ATOM 669 C CA . GLY A 1 85 ? 5.967 12.114 -4.207 1.00 92.81 85 GLY A CA 1
ATOM 670 C C . GLY A 1 85 ? 6.069 10.932 -5.173 1.00 92.81 85 GLY A C 1
ATOM 671 O O . GLY A 1 85 ? 6.621 11.007 -6.273 1.00 92.81 85 GLY A O 1
ATOM 672 N N . ILE A 1 86 ? 5.524 9.796 -4.756 1.00 93.00 86 ILE A N 1
ATOM 673 C CA . ILE A 1 86 ? 5.410 8.596 -5.579 1.00 93.00 86 ILE A CA 1
ATOM 674 C C . ILE A 1 86 ? 4.144 8.710 -6.426 1.00 93.00 86 ILE A C 1
ATOM 676 O O . ILE A 1 86 ? 3.034 8.729 -5.906 1.00 93.00 86 ILE A O 1
ATOM 680 N N . ARG A 1 87 ? 4.303 8.717 -7.751 1.00 91.81 87 ARG A N 1
ATOM 681 C CA . ARG A 1 87 ? 3.171 8.707 -8.687 1.00 91.81 87 ARG A CA 1
ATOM 682 C C . ARG A 1 87 ? 2.744 7.273 -8.996 1.00 91.81 87 ARG A C 1
ATOM 684 O O . ARG A 1 87 ? 3.494 6.510 -9.607 1.00 91.81 87 ARG A O 1
ATOM 691 N N . GLY A 1 88 ? 1.540 6.907 -8.566 1.00 88.50 88 GLY A N 1
ATOM 692 C CA . GLY A 1 88 ? 0.900 5.648 -8.942 1.00 88.50 88 GLY A CA 1
ATOM 693 C C . GLY A 1 88 ? 0.431 5.657 -10.398 1.00 88.50 88 GLY A C 1
ATOM 694 O O . GLY A 1 88 ? 0.0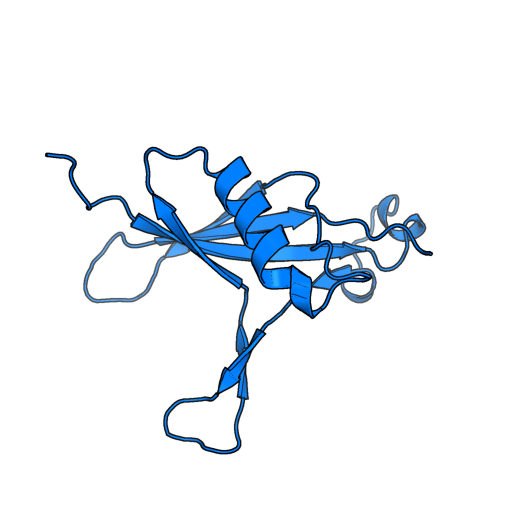96 6.705 -10.940 1.00 88.50 88 GLY A O 1
ATOM 695 N N . LYS A 1 89 ? 0.394 4.486 -11.045 1.00 86.38 89 LYS A N 1
ATOM 696 C CA . LYS A 1 89 ? -0.132 4.362 -12.421 1.00 86.38 89 LYS A CA 1
ATOM 697 C C . LYS A 1 89 ? -1.656 4.271 -12.480 1.00 86.38 89 LYS A C 1
ATOM 699 O O . LYS A 1 89 ? -2.263 4.696 -13.452 1.00 86.38 89 LYS A O 1
ATOM 704 N N . ARG A 1 90 ? -2.240 3.599 -11.490 1.00 93.38 90 ARG A N 1
ATOM 705 C CA . ARG A 1 90 ? -3.671 3.313 -11.349 1.00 93.38 90 ARG A CA 1
ATOM 706 C C . ARG A 1 90 ? -3.954 2.902 -9.910 1.00 93.38 90 ARG A C 1
ATOM 708 O O . ARG A 1 90 ? -3.022 2.592 -9.168 1.00 93.38 90 ARG A O 1
ATOM 715 N N . VAL A 1 91 ? -5.230 2.825 -9.563 1.00 95.81 91 VAL A N 1
ATOM 716 C CA . VAL A 1 91 ? -5.710 2.306 -8.281 1.00 95.81 91 VAL A CA 1
ATOM 717 C C . VAL A 1 91 ? -6.573 1.085 -8.564 1.00 95.81 91 VAL A C 1
ATOM 719 O O . VAL A 1 91 ? -7.418 1.125 -9.455 1.00 95.81 91 VAL A O 1
ATOM 722 N N . VAL A 1 92 ? -6.342 -0.011 -7.845 1.00 96.31 92 VAL A N 1
ATOM 723 C CA . VAL A 1 92 ? -7.102 -1.258 -8.006 1.00 96.31 92 VAL A CA 1
ATOM 724 C C . VAL A 1 92 ? -7.640 -1.684 -6.650 1.00 96.31 92 VAL A C 1
ATOM 726 O O . VAL A 1 92 ? -6.852 -1.907 -5.734 1.00 96.31 92 VAL A O 1
ATOM 729 N N . LEU A 1 93 ? -8.960 -1.823 -6.517 1.00 95.25 93 LEU A N 1
ATOM 730 C CA . LEU A 1 93 ? -9.559 -2.466 -5.347 1.00 95.25 93 LEU A CA 1
ATOM 731 C C . LEU A 1 93 ? -9.176 -3.950 -5.358 1.00 95.25 93 LEU A C 1
ATOM 733 O O . LEU A 1 93 ? -9.527 -4.672 -6.289 1.00 95.25 93 LEU A O 1
ATOM 737 N N . MET A 1 94 ? -8.436 -4.399 -4.347 1.00 96.50 94 MET A N 1
ATOM 738 C CA . MET A 1 94 ? -8.022 -5.797 -4.223 1.00 96.50 94 MET A CA 1
ATOM 739 C C . MET A 1 94 ? -9.089 -6.622 -3.514 1.00 96.50 94 MET A C 1
ATOM 741 O O . MET A 1 94 ? -9.461 -7.694 -3.984 1.00 96.50 94 MET A O 1
ATOM 745 N N . LYS A 1 95 ? -9.526 -6.151 -2.345 1.00 94.62 95 LYS A N 1
ATOM 746 C CA . LYS A 1 95 ? -10.454 -6.870 -1.474 1.00 94.62 95 LYS A CA 1
ATOM 747 C C . LYS A 1 95 ? -11.035 -5.922 -0.427 1.00 94.62 95 LYS A C 1
ATOM 749 O O . LYS A 1 95 ? -10.330 -5.029 0.038 1.00 94.62 95 LYS A O 1
ATOM 754 N N . LYS A 1 96 ? -12.288 -6.156 -0.039 1.00 92.50 96 LYS A N 1
ATOM 755 C CA . LYS A 1 96 ? -12.875 -5.606 1.185 1.00 92.50 96 LYS A CA 1
ATOM 756 C C . LYS A 1 96 ? -12.703 -6.610 2.328 1.00 92.50 96 LYS A C 1
ATOM 758 O O . LYS A 1 96 ? -12.893 -7.814 2.137 1.00 92.50 96 LYS A O 1
ATOM 763 N N . PHE A 1 97 ? -12.255 -6.128 3.478 1.00 90.31 97 PHE A N 1
ATOM 764 C CA . PHE A 1 97 ? -12.030 -6.918 4.681 1.00 90.31 97 PHE A CA 1
ATOM 765 C C . PHE A 1 97 ? -13.124 -6.585 5.693 1.00 90.31 97 PHE A C 1
ATOM 767 O O . PHE A 1 97 ? -13.264 -5.406 6.025 1.00 90.31 97 PHE A O 1
ATOM 774 N N . PRO A 1 98 ? -13.886 -7.573 6.192 1.00 88.81 98 PRO A N 1
ATOM 775 C CA . PRO A 1 98 ? -14.820 -7.322 7.280 1.00 88.81 98 PRO A CA 1
ATOM 776 C C . PRO A 1 98 ? -14.035 -6.855 8.508 1.00 88.81 98 PRO A C 1
ATOM 778 O O . PRO A 1 98 ? -12.970 -7.397 8.812 1.00 88.81 98 PRO A O 1
ATOM 781 N N . LEU A 1 99 ? -14.537 -5.823 9.180 1.00 84.69 99 LEU A N 1
ATOM 782 C CA . LEU A 1 99 ? -13.969 -5.350 10.435 1.00 84.69 99 LEU A CA 1
ATOM 783 C C . LEU A 1 99 ? -14.742 -5.978 11.592 1.00 84.69 99 LEU A C 1
ATOM 785 O O . LEU A 1 99 ? -15.950 -5.777 11.719 1.00 84.69 99 LEU A O 1
ATOM 789 N N . ASP A 1 100 ? -14.035 -6.714 12.446 1.00 73.94 100 ASP A N 1
ATOM 790 C CA . ASP A 1 100 ? -14.621 -7.298 13.649 1.00 73.94 100 ASP A CA 1
ATOM 791 C C . ASP A 1 100 ? -14.966 -6.178 14.652 1.00 73.94 100 ASP A C 1
ATOM 793 O O . ASP A 1 100 ? -14.095 -5.411 15.072 1.00 73.94 100 ASP A O 1
ATOM 797 N N . GLY A 1 101 ? -16.246 -6.045 15.023 1.00 66.44 101 GLY A N 1
ATOM 798 C CA . GLY A 1 101 ? -16.729 -5.027 15.964 1.00 66.44 101 GLY A CA 1
ATOM 799 C C . GLY A 1 101 ? -18.253 -5.024 16.161 1.00 66.44 101 GLY A C 1
ATOM 800 O O . GLY A 1 101 ? -18.973 -5.783 15.520 1.00 66.44 101 GLY A O 1
ATOM 801 N N . GLU A 1 102 ? -18.754 -4.144 17.041 1.00 55.59 102 GLU A N 1
ATOM 802 C CA . GLU A 1 102 ? -20.181 -4.056 17.434 1.00 55.59 102 GLU A CA 1
ATOM 803 C C . GLU A 1 102 ? -21.141 -3.696 16.284 1.00 55.59 102 GLU A C 1
ATOM 805 O O . GLU A 1 102 ? -22.341 -3.954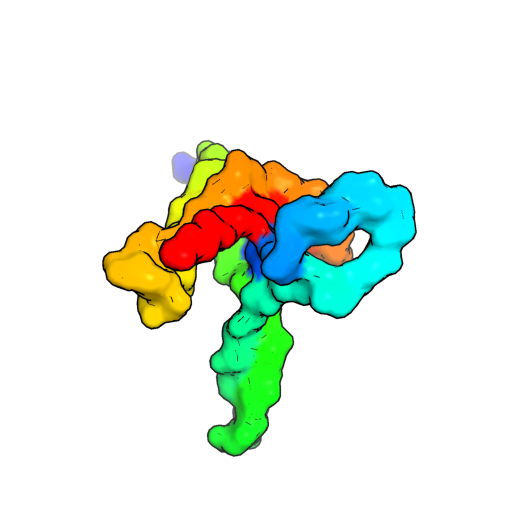 16.367 1.00 55.59 102 GLU A O 1
ATOM 810 N N . LYS A 1 103 ? -20.632 -3.107 15.195 1.00 59.72 103 LYS A N 1
A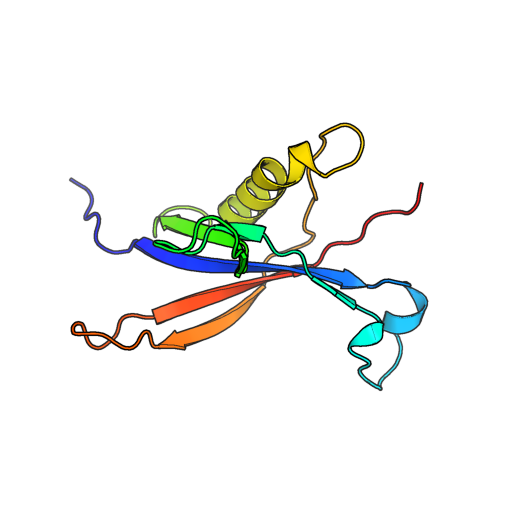TOM 811 C CA . LYS A 1 103 ? -21.424 -2.763 14.008 1.00 59.72 103 LYS A CA 1
ATOM 812 C C . LYS A 1 103 ? -21.216 -3.806 12.916 1.00 59.72 103 LYS A C 1
ATOM 814 O O . LYS A 1 103 ? -20.242 -3.737 12.167 1.00 59.72 103 LYS A O 1
ATOM 819 N N . MET A 1 104 ? -22.157 -4.744 12.810 1.00 64.31 104 MET A N 1
ATOM 820 C CA . MET A 1 104 ? -22.224 -5.677 11.682 1.00 64.31 104 MET A CA 1
ATOM 821 C C . MET A 1 104 ? -22.238 -4.916 10.346 1.00 64.31 104 MET A C 1
ATOM 823 O O . MET A 1 104 ? -22.935 -3.913 10.204 1.00 64.31 104 MET A O 1
ATOM 827 N N . GLY A 1 105 ? -21.472 -5.405 9.367 1.00 72.25 105 GLY A N 1
ATOM 828 C CA . GLY A 1 105 ? -21.449 -4.871 7.999 1.00 72.25 105 GLY A CA 1
ATOM 829 C C . GLY A 1 105 ? -20.409 -3.781 7.723 1.00 72.25 105 GLY A C 1
ATOM 830 O O . GLY A 1 105 ? -20.346 -3.296 6.596 1.00 72.25 105 GLY A O 1
ATOM 831 N N . ARG A 1 106 ? -19.572 -3.397 8.700 1.00 82.12 106 ARG A N 1
ATOM 832 C CA . ARG A 1 106 ? -18.445 -2.490 8.435 1.00 82.12 106 ARG A CA 1
ATOM 833 C C . ARG A 1 106 ? -17.307 -3.245 7.747 1.00 82.12 106 ARG A C 1
ATOM 835 O O . ARG A 1 106 ? -16.838 -4.268 8.242 1.00 82.12 106 ARG A O 1
ATOM 842 N N . GLU A 1 107 ? -16.822 -2.697 6.641 1.00 87.56 107 GLU A N 1
ATOM 843 C CA . GLU A 1 107 ? -15.685 -3.229 5.894 1.00 87.56 107 GLU A CA 1
ATOM 844 C C . GLU A 1 107 ? -14.599 -2.165 5.725 1.00 87.56 107 GLU A C 1
ATOM 846 O O . GLU A 1 107 ? -14.883 -0.967 5.697 1.00 87.56 107 GLU A O 1
ATOM 851 N N . ALA A 1 108 ? -13.358 -2.617 5.570 1.00 89.69 108 ALA A N 1
ATOM 852 C CA . ALA A 1 108 ? -12.247 -1.799 5.114 1.00 89.6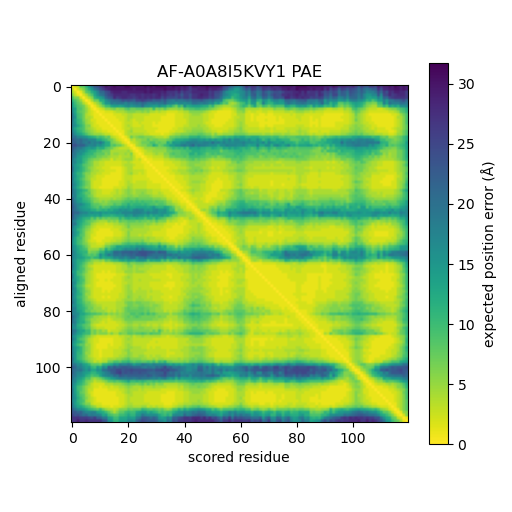9 108 ALA A CA 1
ATOM 853 C C . ALA A 1 108 ? -11.811 -2.230 3.712 1.00 89.69 108 ALA A C 1
ATOM 855 O O . ALA A 1 108 ? -11.600 -3.414 3.439 1.00 89.69 108 ALA A O 1
ATOM 856 N N . SER A 1 109 ? -11.635 -1.264 2.821 1.00 93.38 109 SER A N 1
ATOM 857 C CA . SER A 1 109 ? -11.224 -1.504 1.439 1.00 93.38 109 SER A CA 1
ATOM 858 C C . SER A 1 109 ? -9.697 -1.494 1.329 1.00 93.38 109 SER A C 1
ATOM 860 O O . SER A 1 109 ? -9.053 -0.531 1.736 1.00 93.38 109 SER A O 1
ATOM 862 N N . LEU A 1 110 ? -9.098 -2.539 0.749 1.00 96.31 110 LEU A N 1
ATOM 863 C CA . LEU A 1 110 ? -7.675 -2.561 0.398 1.00 96.31 110 LEU A CA 1
ATOM 864 C C . LEU A 1 110 ? -7.487 -2.224 -1.080 1.00 96.31 110 LEU A C 1
ATOM 866 O O . LEU A 1 110 ? -7.900 -2.983 -1.961 1.00 96.31 110 LEU A O 1
ATOM 870 N N . PHE A 1 111 ? -6.783 -1.131 -1.345 1.00 97.12 111 PHE A N 1
ATOM 871 C CA . PHE A 1 111 ? -6.399 -0.700 -2.681 1.00 97.12 111 PHE A CA 1
ATOM 872 C C . PHE A 1 111 ? -4.916 -0.956 -2.946 1.00 97.12 111 PHE A C 1
ATOM 874 O O . PHE A 1 111 ? -4.060 -0.674 -2.110 1.00 97.12 111 PHE A O 1
ATOM 881 N N . ILE A 1 112 ? -4.596 -1.442 -4.144 1.00 97.69 112 ILE A N 1
ATOM 882 C CA . ILE A 1 112 ? -3.226 -1.534 -4.651 1.00 97.69 112 ILE A CA 1
ATOM 883 C C . ILE A 1 112 ? -2.956 -0.334 -5.554 1.00 97.69 112 ILE A C 1
ATOM 885 O O . ILE A 1 112 ? -3.711 -0.068 -6.493 1.00 97.69 112 ILE A O 1
ATOM 889 N N . VAL A 1 113 ? -1.828 0.332 -5.313 1.00 97.19 113 VAL A N 1
ATOM 890 C CA . VAL A 1 113 ? -1.285 1.393 -6.165 1.00 97.19 113 VAL A CA 1
ATOM 891 C C . VAL A 1 113 ? 0.046 0.915 -6.746 1.00 97.19 113 VAL A C 1
ATOM 893 O O . VAL A 1 113 ? 1.083 0.988 -6.079 1.00 97.19 113 VAL A O 1
ATOM 896 N N . PRO A 1 114 ? 0.052 0.392 -7.986 1.00 94.75 114 PRO A N 1
ATOM 897 C CA . PRO A 1 114 ? 1.281 -0.009 -8.647 1.00 94.75 114 PRO A CA 1
ATOM 898 C C . PRO A 1 114 ? 2.142 1.216 -8.953 1.00 94.75 114 PRO A C 1
ATOM 900 O O . PRO A 1 114 ? 1.690 2.161 -9.612 1.00 94.75 114 PRO A O 1
ATOM 903 N N . SER A 1 115 ? 3.400 1.164 -8.530 1.00 90.62 115 SER A N 1
ATOM 904 C CA . SER A 1 115 ? 4.403 2.187 -8.796 1.00 90.62 115 SER A CA 1
ATOM 905 C C . SER A 1 115 ? 5.586 1.604 -9.565 1.00 90.62 115 SER A C 1
ATOM 907 O O . SER A 1 115 ? 5.942 0.433 -9.425 1.00 90.62 115 SER A O 1
ATOM 909 N N . VAL A 1 116 ? 6.197 2.435 -10.405 1.00 80.94 116 VAL A N 1
ATOM 910 C CA . VAL A 1 116 ? 7.493 2.157 -11.022 1.00 80.94 116 VAL A CA 1
ATOM 911 C C . VAL A 1 116 ? 8.352 3.375 -10.765 1.00 80.94 116 VAL A C 1
ATOM 913 O O . VAL A 1 116 ? 8.093 4.444 -11.313 1.00 80.94 116 VAL A O 1
ATOM 916 N N . VAL A 1 117 ? 9.377 3.215 -9.937 1.00 64.50 117 VAL A N 1
ATOM 917 C CA . VAL A 1 117 ? 10.417 4.232 -9.835 1.00 64.50 117 VAL A CA 1
ATOM 918 C C . VAL A 1 117 ? 11.311 4.026 -11.050 1.00 64.50 117 VAL A C 1
ATOM 920 O O . VAL A 1 117 ? 11.930 2.971 -11.182 1.00 64.50 117 VAL A O 1
ATOM 923 N N . LYS A 1 118 ? 11.316 4.985 -11.983 1.00 57.78 118 LYS A N 1
ATOM 924 C CA . LYS A 1 118 ? 12.357 5.016 -13.014 1.00 57.78 118 LYS A CA 1
ATOM 925 C C . LYS A 1 118 ? 13.678 5.166 -12.259 1.00 57.78 118 LYS A C 1
ATOM 927 O O . LYS A 1 118 ? 13.808 6.106 -11.478 1.00 57.78 118 LYS A O 1
ATOM 932 N N . GLY A 1 119 ? 14.580 4.196 -12.405 1.00 49.62 119 GLY A N 1
ATOM 933 C CA . GLY A 1 119 ? 15.935 4.326 -11.875 1.00 49.62 119 GLY A CA 1
ATOM 934 C C . GLY A 1 119 ? 16.546 5.616 -12.414 1.00 49.62 119 GLY A C 1
ATOM 935 O O . GLY A 1 119 ? 16.331 5.931 -13.588 1.00 49.62 119 GLY A O 1
ATOM 936 N N . GLY A 1 120 ? 17.181 6.382 -11.526 1.00 35.78 120 GLY A N 1
ATOM 937 C CA . GLY A 1 120 ? 18.021 7.512 -11.918 1.00 35.78 120 GLY A CA 1
ATOM 938 C C . GLY A 1 120 ? 19.265 7.055 -12.662 1.00 35.78 120 GLY A C 1
ATOM 939 O O . GLY A 1 120 ? 19.578 5.843 -12.596 1.00 35.78 120 GLY A O 1
#

Organism: Homo sapiens (NCBI:txid9606)

Sequence (120 aa):
MGNPENIEDAYVAVIRPKNTASLNSREYRAKSYEILLHEVPIEGQKKKRKKVLLETKLQGNSEITQGILDYVVETTKPISPANQGIRGKRVVLMKKFPLDGEKMGREASLFIVPSVVKGG

Mean predicted aligned error: 7.39 Å

Foldseek 3Di:
DDDQPPWAKEFEWEKEFPDPVVPPDPDDDPVRMDTDWDWDDDPPHPPDTDTGTDIDIDRPPDPPWVVVQVVQQQVCLVVDVVSRGFGFPTKDFDDWADDDDPDPPHTHTYIYGYGDDDDD

InterPro domains:
  IPR032022 KRIT, N-terminal NPxY motif-rich region [PF16705] (22-119)
  IPR043058 KRIT, N-terminal NPxY motif-rich domain superfamily [G3DSA:3.30.70.2240] (1-52)
  IPR043058 KRIT, N-terminal NPxY motif-rich domain superfamily [G3DSA:3.30.70.2240] (57-119)